Protein AF-A0A7S2VI33-F1 (afdb_monomer_lite)

pLDDT: mean 70.79, std 19.98, range [35.0, 92.5]

Radius of gyration: 19.94 Å; chains: 1; bounding box: 40×33×63 Å

Sequence (114 aa):
CIALLCLSLGSITRRQLVGYSSAAVSYLPIMENVKTKASVYIATTVDGYIADSDGSVEFLNQYQSSASEADGDMGFADFLNSIDLLIMGRKTFDQVISFGDDLWPYGDRQVWIW

Organism: NCBI:txid267567

InterPro domains:
  IPR024072 Dihydrofolate reductase-like domain superfamily [G3DSA:3.40.430.10] (36-114)
  IPR024072 Dihydrofolate reductase-like domain superfamily [SSF53597] (37-113)

Foldseek 3Di:
DDWKFFKFFPDPPPDDDDDDDDPDPDPPDDDDDRDIDTDTDADADPVRHRADPVRDDVVCVVVVVVCDPVCPPVCVVVVLVRGQEIEDEPSNVVVQCVVDPVRPPNPPHHYHYD

Secondary structure (DSSP, 8-state):
---EEEEE-------------SS------------PEEEEE----TTS-SS-TTS--GGGHHHHTTS-TTTTTTTHHHHHHT-SEEEE-HHHHHHHHHT-GGG-TTTT-EEEE-

Structure (mmCIF, N/CA/C/O backbone):
data_AF-A0A7S2VI33-F1
#
_entry.id   AF-A0A7S2VI33-F1
#
loop_
_atom_site.group_PDB
_atom_site.id
_atom_site.type_symbol
_atom_site.label_atom_id
_atom_site.label_alt_id
_atom_site.label_comp_id
_atom_site.label_asym_id
_atom_site.label_entity_id
_atom_site.label_seq_id
_atom_site.pdbx_PDB_ins_code
_atom_site.Cartn_x
_atom_site.Cartn_y
_atom_site.Cartn_z
_atom_site.occupancy
_atom_site.B_iso_or_equiv
_atom_site.auth_seq_id
_atom_site.auth_comp_id
_atom_site.auth_asym_id
_atom_site.auth_atom_id
_atom_site.pdbx_PDB_model_num
ATOM 1 N N . CYS A 1 1 ? 2.989 -4.657 -6.010 1.00 43.38 1 CYS A N 1
ATOM 2 C CA . CYS A 1 1 ? 1.591 -4.709 -6.503 1.00 43.38 1 CYS A CA 1
ATOM 3 C C . CYS A 1 1 ? 0.636 -4.097 -5.460 1.00 43.38 1 CYS A C 1
ATOM 5 O O . CYS A 1 1 ? 0.109 -4.803 -4.608 1.00 43.38 1 CYS A O 1
ATOM 7 N N . ILE A 1 2 ? 0.546 -2.766 -5.405 1.00 46.22 2 ILE A N 1
ATOM 8 C CA . ILE A 1 2 ? 0.077 -1.990 -4.238 1.00 46.22 2 ILE A CA 1
ATOM 9 C C . ILE A 1 2 ? -1.454 -1.886 -4.230 1.00 46.22 2 ILE A C 1
ATOM 11 O O . ILE A 1 2 ? -2.025 -0.866 -4.581 1.00 46.22 2 ILE A O 1
ATOM 15 N N . ALA A 1 3 ? -2.133 -2.971 -3.855 1.00 41.16 3 ALA A N 1
ATOM 16 C CA . ALA A 1 3 ? -3.520 -2.908 -3.408 1.00 41.16 3 ALA A CA 1
ATOM 17 C C . ALA A 1 3 ? -3.502 -2.724 -1.890 1.00 41.16 3 ALA A C 1
ATOM 19 O O . ALA A 1 3 ? -3.313 -3.683 -1.142 1.00 41.16 3 ALA A O 1
ATOM 20 N N . LEU A 1 4 ? -3.611 -1.472 -1.452 1.00 49.06 4 LEU A N 1
ATOM 21 C CA . LEU A 1 4 ? -3.705 -1.130 -0.039 1.00 49.06 4 LEU A CA 1
ATOM 22 C C . LEU A 1 4 ? -5.172 -1.199 0.344 1.00 49.06 4 LEU A C 1
ATOM 24 O O . LEU A 1 4 ? -5.960 -0.362 -0.088 1.00 49.06 4 LEU A O 1
ATOM 28 N N . LEU A 1 5 ? -5.549 -2.221 1.103 1.00 43.22 5 LEU A N 1
ATOM 29 C CA . LEU A 1 5 ? -6.890 -2.315 1.659 1.00 43.22 5 LEU A CA 1
ATOM 30 C C . LEU A 1 5 ? -6.824 -1.666 3.038 1.00 43.22 5 LEU A C 1
ATOM 32 O O . LEU A 1 5 ? -6.256 -2.218 3.976 1.00 43.22 5 LEU A O 1
ATOM 36 N N . CYS A 1 6 ? -7.320 -0.440 3.131 1.00 47.88 6 CYS A N 1
ATOM 37 C CA . CYS A 1 6 ? -7.157 0.381 4.320 1.00 47.88 6 CYS A CA 1
ATOM 38 C C . CYS A 1 6 ? -8.463 0.464 5.091 1.00 47.88 6 CYS A C 1
ATOM 40 O O . CYS A 1 6 ? -9.520 0.721 4.505 1.00 47.88 6 CYS A O 1
ATOM 42 N N . LEU A 1 7 ? -8.385 0.268 6.405 1.00 46.19 7 LEU A N 1
ATOM 43 C CA . LEU A 1 7 ? -9.524 0.409 7.301 1.00 46.19 7 LEU A CA 1
ATOM 44 C C . LEU A 1 7 ? -9.407 1.746 8.039 1.00 46.19 7 LEU A C 1
ATOM 46 O O . LEU A 1 7 ? -8.403 2.016 8.696 1.00 46.19 7 LEU A O 1
ATOM 50 N N . SER A 1 8 ? -10.437 2.579 7.899 1.00 41.81 8 SER A N 1
ATOM 51 C CA . SER A 1 8 ? -10.642 3.774 8.720 1.00 41.81 8 SER A CA 1
ATOM 52 C C . SER A 1 8 ? -11.689 3.440 9.780 1.00 41.81 8 SER A C 1
ATOM 54 O O . SER A 1 8 ? -12.828 3.061 9.462 1.00 41.81 8 SER A O 1
ATOM 56 N N . LEU A 1 9 ? -11.277 3.512 11.039 1.00 48.38 9 LEU A N 1
ATOM 57 C CA . LEU A 1 9 ? -12.120 3.470 12.218 1.00 48.38 9 LEU A CA 1
ATOM 58 C C . LEU A 1 9 ? -12.457 4.927 12.544 1.00 48.38 9 LEU A C 1
ATOM 60 O O . LEU A 1 9 ? -11.605 5.701 12.965 1.00 48.38 9 LEU A O 1
ATOM 64 N N . GLY A 1 10 ? -13.709 5.319 12.302 1.00 39.06 10 GLY A N 1
ATOM 65 C CA . GLY A 1 10 ? -14.180 6.677 12.571 1.00 39.06 10 GLY A CA 1
ATOM 66 C C . GLY A 1 10 ? -13.745 7.176 13.955 1.00 39.06 10 GLY A C 1
ATOM 67 O O . GLY A 1 10 ? -13.923 6.483 14.954 1.00 39.06 10 GLY A O 1
ATOM 68 N N . SER A 1 11 ? -13.148 8.372 13.966 1.00 39.34 11 SER A N 1
ATOM 69 C CA . SER A 1 11 ? -12.533 9.090 15.086 1.00 39.34 11 SER A CA 1
ATOM 70 C C . SER A 1 11 ? -12.969 8.652 16.489 1.00 39.34 11 SER A C 1
ATOM 72 O O . SER A 1 11 ? -14.010 9.067 17.000 1.00 39.34 11 SER A O 1
ATOM 74 N N . ILE A 1 12 ? -12.096 7.917 17.181 1.00 46.97 12 ILE A N 1
ATOM 75 C CA . ILE A 1 12 ? -12.190 7.738 18.632 1.00 46.97 12 ILE A CA 1
ATOM 76 C C . ILE A 1 12 ? -11.653 9.017 19.283 1.00 46.97 12 ILE A C 1
ATOM 78 O O . ILE A 1 12 ? -10.460 9.161 19.560 1.00 46.97 12 ILE A O 1
ATOM 82 N N . THR A 1 13 ? -12.534 9.992 19.509 1.00 38.69 13 THR A N 1
ATOM 83 C CA . THR A 1 13 ? -12.208 11.173 20.315 1.00 38.69 13 THR A CA 1
ATOM 84 C C . THR A 1 13 ? -11.850 10.729 21.732 1.00 38.69 13 THR A C 1
ATOM 86 O O . THR A 1 13 ? -12.695 10.319 22.523 1.00 38.69 13 THR A O 1
ATOM 89 N N . ARG A 1 14 ? -10.562 10.832 22.052 1.00 43.38 14 ARG A N 1
ATOM 90 C CA . ARG A 1 14 ? -9.963 10.602 23.368 1.00 43.38 14 ARG A CA 1
ATOM 91 C C . ARG A 1 14 ? -10.496 11.640 24.371 1.00 43.38 14 ARG A C 1
ATOM 93 O O . ARG A 1 14 ? -9.859 12.670 24.578 1.00 43.38 14 ARG A O 1
ATOM 100 N N . ARG A 1 15 ? -11.663 11.421 24.989 1.00 40.53 15 ARG A N 1
ATOM 101 C CA . ARG A 1 15 ? -12.143 12.258 26.108 1.00 40.53 15 ARG A CA 1
ATOM 102 C C . ARG A 1 15 ? -12.730 11.451 27.271 1.00 40.53 15 ARG A C 1
ATOM 104 O O . ARG A 1 15 ? -13.701 10.727 27.122 1.00 40.53 15 ARG A O 1
ATOM 111 N N . GLN A 1 16 ? -12.140 11.738 28.435 1.00 35.00 16 GLN A N 1
ATOM 112 C CA . GLN A 1 16 ? -12.611 11.555 29.811 1.00 35.00 16 GLN A CA 1
ATOM 113 C C . GLN A 1 16 ? -12.515 10.150 30.442 1.00 35.00 16 GLN A C 1
ATOM 115 O O . GLN A 1 16 ? -13.459 9.368 30.451 1.00 35.00 16 GLN A O 1
ATOM 120 N N . LEU A 1 17 ? -11.388 9.892 31.120 1.00 37.31 17 LEU A N 1
ATOM 121 C CA . LEU A 1 17 ? -11.355 8.979 32.267 1.00 37.31 17 LEU A CA 1
ATOM 122 C C . LEU A 1 17 ? -12.140 9.633 33.415 1.00 37.31 17 LEU A C 1
ATOM 124 O O . LEU A 1 17 ? -11.631 10.529 34.087 1.00 37.31 17 LEU A O 1
ATOM 128 N N . VAL A 1 18 ? -13.388 9.216 33.619 1.00 38.84 18 VAL A N 1
ATOM 129 C CA . VAL A 1 18 ? -14.143 9.517 34.843 1.00 38.84 18 VAL A CA 1
ATOM 130 C C . VAL A 1 18 ? -13.860 8.399 35.844 1.00 38.84 18 VAL A C 1
ATOM 132 O O . VAL A 1 18 ? -14.058 7.223 35.541 1.00 38.84 18 VAL A O 1
ATOM 135 N N . GLY A 1 19 ? -13.338 8.768 37.016 1.00 39.69 19 GLY A N 1
ATOM 136 C CA . GLY A 1 19 ? -13.033 7.842 38.106 1.00 39.69 19 GLY A CA 1
ATOM 137 C C . GLY A 1 19 ? -14.274 7.086 38.590 1.00 39.69 19 GLY A C 1
ATOM 138 O O . GLY A 1 19 ? -15.354 7.661 38.703 1.00 39.69 19 GLY A O 1
ATOM 139 N N . TYR A 1 20 ? -14.110 5.796 38.885 1.00 37.34 20 TYR A N 1
ATOM 140 C CA . TYR A 1 20 ? -15.188 4.911 39.329 1.00 37.34 20 TYR A CA 1
ATOM 141 C C . TYR A 1 20 ? -15.154 4.704 40.851 1.00 37.34 20 TYR A C 1
ATOM 143 O O . TYR A 1 20 ? -14.224 4.108 41.390 1.00 37.34 20 TYR A O 1
ATOM 151 N N . SER A 1 21 ? -16.206 5.184 41.523 1.00 41.28 21 SER A N 1
ATOM 152 C CA . SER A 1 21 ? -16.624 4.781 42.874 1.00 41.28 21 SER A CA 1
ATOM 153 C C . SER A 1 21 ? -17.622 3.612 42.778 1.00 41.28 21 SER A C 1
ATOM 155 O O . SER A 1 21 ? -18.393 3.512 41.823 1.00 41.28 21 SER A O 1
ATOM 157 N N . SER A 1 22 ? -17.579 2.696 43.746 1.00 46.38 22 SER A N 1
ATOM 158 C CA . SER A 1 22 ? -17.914 1.268 43.628 1.00 46.38 22 SER A CA 1
ATOM 159 C C . SER A 1 22 ? -19.404 0.866 43.696 1.00 46.38 22 SER A C 1
ATOM 161 O O . SER A 1 22 ? -19.705 -0.162 44.302 1.00 46.38 22 SER A O 1
ATOM 163 N N . ALA A 1 23 ? -20.361 1.613 43.131 1.00 42.41 23 ALA A N 1
ATOM 164 C CA . ALA A 1 23 ? -21.787 1.303 43.376 1.00 42.41 23 ALA A CA 1
ATOM 165 C C . ALA A 1 23 ? -22.784 1.451 42.207 1.00 42.41 23 ALA A C 1
ATOM 167 O O . ALA A 1 23 ? -23.984 1.542 42.448 1.00 42.41 23 ALA A O 1
ATOM 168 N N . ALA A 1 24 ? -22.348 1.398 40.946 1.00 40.06 24 ALA A N 1
ATOM 169 C CA . ALA A 1 24 ? -23.262 1.196 39.816 1.00 40.06 24 ALA A CA 1
ATOM 170 C C . ALA A 1 24 ? -22.547 0.441 38.691 1.00 40.06 24 ALA A C 1
ATOM 172 O O . ALA A 1 24 ? -21.705 0.995 37.987 1.00 40.06 24 ALA A O 1
ATOM 173 N N . VAL A 1 25 ? -22.860 -0.847 38.548 1.00 41.06 25 VAL A N 1
ATOM 174 C CA . VAL A 1 25 ? -22.363 -1.699 37.463 1.00 41.06 25 VAL A CA 1
ATOM 175 C C . VAL A 1 25 ? -23.024 -1.261 36.152 1.00 41.06 25 VAL A C 1
ATOM 177 O O . VAL A 1 25 ? -24.114 -1.686 35.783 1.00 41.06 25 VAL A O 1
ATOM 180 N N . SER A 1 26 ? -22.345 -0.313 35.518 1.00 47.25 26 SER A N 1
ATOM 181 C CA . SER A 1 26 ? -22.178 -0.063 34.088 1.00 47.25 26 SER A CA 1
ATOM 182 C C . SER A 1 26 ? -22.756 -1.118 33.126 1.00 47.25 26 SER A C 1
ATOM 184 O O . SER A 1 26 ? -22.066 -2.056 32.733 1.00 47.25 26 SER A O 1
ATOM 186 N N . TYR A 1 27 ? -23.966 -0.873 32.627 1.00 43.78 27 TYR A N 1
ATOM 187 C CA . TYR A 1 27 ? -24.293 -1.135 31.223 1.00 43.78 27 TYR A CA 1
ATOM 188 C C . TYR A 1 27 ? -24.276 0.215 30.514 1.00 43.78 27 TYR A C 1
ATOM 190 O O . TYR A 1 27 ? -25.309 0.837 30.277 1.00 43.78 27 TYR A O 1
ATOM 198 N N . LEU A 1 28 ? -23.065 0.715 30.255 1.00 49.84 28 LEU A N 1
ATOM 199 C CA . LEU A 1 28 ? -22.895 1.768 29.263 1.00 49.84 28 LEU A CA 1
ATOM 200 C C . LEU A 1 28 ? -23.407 1.210 27.926 1.00 49.84 28 LEU A C 1
ATOM 202 O O . LEU A 1 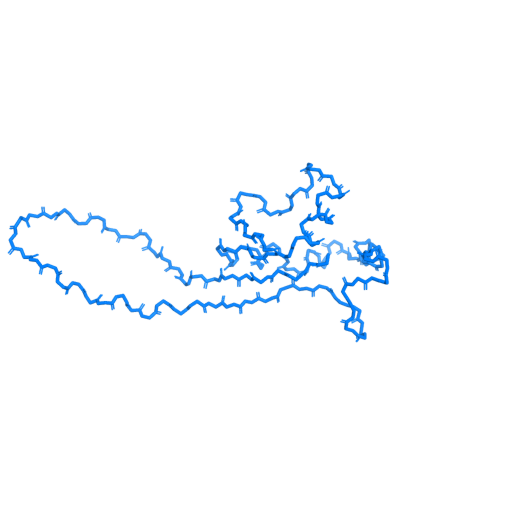28 ? -23.176 0.028 27.651 1.00 49.84 28 LEU A O 1
ATOM 206 N N . PRO A 1 29 ? -24.144 2.010 27.140 1.00 45.00 29 PRO A N 1
ATOM 207 C CA . PRO A 1 29 ? -24.751 1.564 25.895 1.00 45.00 29 PRO A CA 1
ATOM 208 C C . PRO A 1 29 ? -23.672 0.898 25.050 1.00 45.00 29 PRO A C 1
ATOM 210 O O . PRO A 1 29 ? -22.592 1.459 24.868 1.00 45.00 29 PRO A O 1
ATOM 213 N N . ILE A 1 30 ? -23.954 -0.323 24.597 1.00 52.34 30 ILE A N 1
ATOM 214 C CA . ILE A 1 30 ? -23.161 -1.005 23.580 1.00 52.34 30 ILE A CA 1
ATOM 215 C C . ILE A 1 30 ? -22.804 0.013 22.499 1.00 52.34 30 ILE A C 1
ATOM 217 O O . ILE A 1 30 ? -23.688 0.588 21.869 1.00 52.34 30 ILE A O 1
ATOM 221 N N . MET A 1 31 ? -21.501 0.280 22.419 1.00 49.66 31 MET A N 1
ATOM 222 C CA . MET A 1 31 ? -20.811 1.177 21.502 1.00 49.66 31 MET A CA 1
ATOM 223 C C . MET A 1 31 ? -21.643 1.461 20.253 1.00 49.66 31 MET A C 1
ATOM 225 O O . MET A 1 31 ? -21.905 0.568 19.445 1.00 49.66 31 MET A O 1
ATOM 229 N N . GLU A 1 32 ? -22.056 2.715 20.126 1.00 58.91 32 GLU A N 1
ATOM 230 C CA . GLU A 1 32 ? -22.640 3.273 18.920 1.00 58.91 32 GLU A CA 1
ATOM 231 C C . GLU A 1 32 ? -21.822 2.822 17.698 1.00 58.91 32 GLU A C 1
ATOM 233 O O . GLU A 1 32 ? -20.628 3.089 17.605 1.00 58.91 32 GLU A O 1
ATOM 238 N N . ASN A 1 33 ? -22.475 2.037 16.835 1.00 57.00 33 ASN A N 1
ATOM 239 C CA . ASN A 1 33 ? -22.060 1.533 15.523 1.00 57.00 33 ASN A CA 1
ATOM 240 C C . ASN A 1 33 ? -20.677 2.016 15.027 1.00 57.00 33 ASN A C 1
ATOM 242 O O . ASN A 1 33 ? -20.580 2.937 14.211 1.00 57.00 33 ASN A O 1
ATOM 246 N N . VAL A 1 34 ? -19.594 1.353 15.450 1.00 64.44 34 VAL A N 1
ATOM 247 C CA . VAL A 1 34 ? -18.274 1.549 14.830 1.00 64.44 34 VAL A CA 1
ATOM 248 C C . VAL A 1 34 ? -18.324 0.925 13.439 1.00 64.44 34 VAL A C 1
ATOM 250 O O . VAL A 1 34 ? -18.125 -0.275 13.255 1.00 64.44 34 VAL A O 1
ATOM 253 N N . LYS A 1 35 ? -18.669 1.740 12.442 1.00 78.06 35 LYS A N 1
ATOM 254 C CA . LYS A 1 35 ? -18.730 1.320 11.045 1.00 78.06 35 LYS A CA 1
ATOM 255 C C . LYS A 1 35 ? -17.337 1.426 10.436 1.00 78.06 35 LYS A C 1
ATOM 257 O O . LYS A 1 35 ? -16.908 2.510 10.051 1.00 78.06 35 LYS A O 1
ATOM 262 N N . THR A 1 36 ? -16.642 0.299 10.333 1.00 82.75 36 THR A N 1
ATOM 263 C CA . THR A 1 36 ? -15.345 0.233 9.655 1.00 82.75 36 THR A CA 1
ATOM 264 C C . THR A 1 36 ? -15.519 0.524 8.168 1.00 82.75 36 THR A C 1
ATOM 266 O O . THR A 1 36 ? -16.312 -0.132 7.486 1.00 82.75 36 THR A O 1
ATOM 269 N N . LYS A 1 37 ? -14.776 1.501 7.646 1.00 86.50 37 LYS A N 1
ATOM 270 C CA . LYS A 1 37 ? -14.748 1.796 6.210 1.00 86.50 37 LYS A CA 1
ATOM 271 C C . LYS A 1 37 ? -13.514 1.153 5.590 1.00 86.50 37 LYS A C 1
ATOM 273 O O . LYS A 1 37 ? -12.402 1.513 5.956 1.00 86.50 37 LYS A O 1
ATOM 278 N N . ALA A 1 38 ? -13.718 0.253 4.630 1.00 88.12 38 ALA A N 1
ATOM 279 C CA . ALA A 1 38 ? -12.655 -0.256 3.771 1.00 88.12 38 ALA A CA 1
ATOM 280 C C . ALA A 1 38 ? -12.524 0.631 2.528 1.00 88.12 38 ALA A C 1
ATOM 282 O O . ALA A 1 38 ? -13.523 0.912 1.863 1.00 88.12 38 ALA A O 1
ATOM 283 N N . SER A 1 39 ? -11.312 1.091 2.233 1.00 89.31 39 SER A N 1
ATOM 284 C CA . SER A 1 39 ? -10.999 1.882 1.036 1.00 89.31 39 SER A CA 1
ATOM 285 C C . SER A 1 39 ? -9.743 1.330 0.370 1.00 89.31 39 SER A C 1
ATOM 287 O O . SER A 1 39 ? -8.884 0.778 1.055 1.00 89.31 39 SER A O 1
ATOM 289 N N . VAL A 1 40 ? -9.641 1.479 -0.952 1.00 90.25 40 VAL A N 1
ATOM 290 C CA . VAL A 1 40 ? -8.463 1.072 -1.726 1.00 90.25 40 VAL A CA 1
ATOM 291 C C . VAL A 1 40 ? -7.912 2.275 -2.472 1.00 90.25 40 VAL A C 1
ATOM 293 O O . VAL A 1 40 ? -8.668 2.986 -3.130 1.00 90.25 40 VAL A O 1
ATOM 296 N N . TYR A 1 41 ? -6.601 2.477 -2.366 1.00 89.25 41 TYR A N 1
ATOM 297 C CA . TYR A 1 41 ? -5.851 3.453 -3.151 1.00 89.25 41 TYR A CA 1
ATOM 298 C C . TYR A 1 41 ? -4.815 2.692 -3.979 1.00 89.25 41 TYR A C 1
ATOM 300 O O . TYR A 1 41 ? -3.969 1.994 -3.417 1.00 89.25 41 TYR A O 1
ATOM 308 N N . ILE A 1 42 ? -4.933 2.760 -5.307 1.00 90.19 42 ILE A N 1
ATOM 309 C CA . ILE A 1 42 ? -4.123 1.969 -6.238 1.00 90.19 42 ILE A CA 1
ATOM 310 C C . ILE A 1 42 ? -3.910 2.717 -7.555 1.00 90.19 42 ILE A C 1
ATOM 312 O O . ILE A 1 42 ? -4.840 3.316 -8.092 1.00 90.19 42 ILE A O 1
ATOM 316 N N . ALA A 1 43 ? -2.690 2.640 -8.087 1.00 87.25 43 ALA A N 1
ATOM 317 C CA . ALA A 1 43 ? -2.377 3.047 -9.451 1.00 87.25 43 ALA A CA 1
ATOM 318 C C . ALA A 1 43 ? -2.535 1.848 -10.396 1.00 87.25 43 ALA A C 1
ATOM 320 O O . ALA A 1 43 ? -2.106 0.735 -10.079 1.00 87.25 43 ALA A O 1
ATOM 321 N N . THR A 1 44 ? -3.146 2.069 -11.557 1.00 89.69 44 TH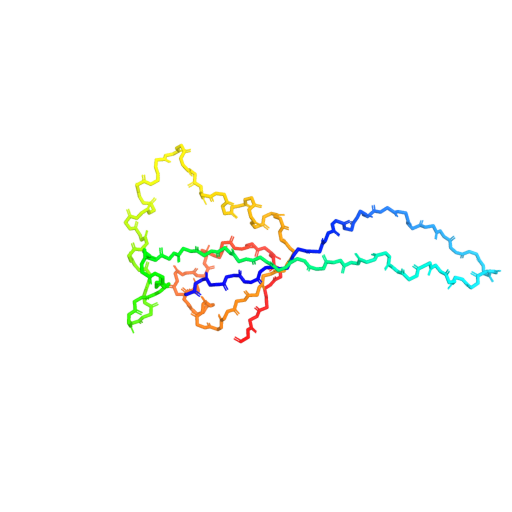R A N 1
ATOM 322 C CA . THR A 1 44 ? -3.396 1.024 -12.551 1.00 89.69 44 THR A CA 1
ATOM 323 C C . THR A 1 44 ? -3.237 1.571 -13.964 1.00 89.69 44 THR A C 1
ATOM 325 O O . THR A 1 44 ? -3.375 2.774 -14.191 1.00 89.69 44 THR A O 1
ATOM 328 N N . THR A 1 45 ? -2.927 0.695 -14.916 1.00 88.12 45 THR A N 1
ATOM 329 C CA . THR A 1 45 ? -3.015 1.019 -16.340 1.00 88.12 45 THR A CA 1
ATOM 330 C C . THR A 1 45 ? -4.471 1.262 -16.744 1.00 88.12 45 THR A C 1
ATOM 332 O O . THR A 1 45 ? -5.402 0.870 -16.042 1.00 88.12 45 THR A O 1
ATOM 335 N N . VAL A 1 46 ? -4.688 1.874 -17.910 1.00 89.31 46 VAL A N 1
ATOM 336 C CA . VAL A 1 46 ? -6.042 2.099 -18.459 1.00 89.31 46 VAL A CA 1
ATOM 337 C C . VAL A 1 46 ? -6.815 0.783 -18.626 1.00 89.31 46 VAL A C 1
ATOM 339 O O . VAL A 1 46 ? -8.027 0.749 -18.434 1.00 89.31 46 VAL A O 1
ATOM 342 N N . ASP A 1 47 ? -6.100 -0.307 -18.904 1.00 90.31 47 ASP A N 1
ATOM 343 C CA . ASP A 1 47 ? -6.665 -1.649 -19.059 1.00 90.31 47 ASP A CA 1
ATOM 344 C C . ASP A 1 47 ? -6.849 -2.399 -17.722 1.00 90.31 47 ASP A C 1
ATOM 346 O O . ASP A 1 47 ? -7.267 -3.556 -17.717 1.00 90.31 47 ASP A O 1
ATOM 350 N N . GLY A 1 48 ? -6.548 -1.766 -16.581 1.00 87.38 48 GLY A N 1
ATOM 351 C CA . GLY A 1 48 ? -6.795 -2.323 -15.246 1.00 87.38 48 GLY A CA 1
ATOM 352 C C . GLY A 1 48 ? -5.679 -3.211 -14.682 1.00 87.38 48 GLY A C 1
ATOM 353 O O . GLY A 1 48 ? -5.901 -3.932 -13.707 1.00 87.38 48 GLY A O 1
ATOM 354 N N . TYR A 1 49 ? -4.473 -3.174 -15.256 1.00 89.88 49 TYR A N 1
ATOM 355 C CA . TYR A 1 49 ? -3.319 -3.911 -14.732 1.00 89.88 49 TYR A CA 1
ATOM 356 C C . TYR A 1 49 ? -2.566 -3.094 -13.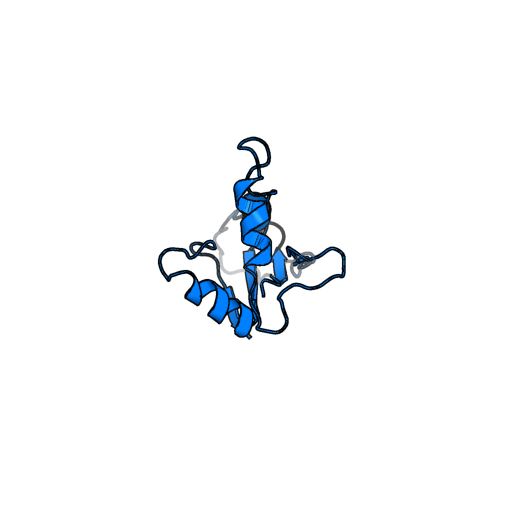681 1.00 89.88 49 TYR A C 1
ATOM 358 O O . TYR A 1 49 ? -2.471 -1.870 -13.757 1.00 89.88 49 TYR A O 1
ATOM 366 N N . ILE A 1 50 ? -2.036 -3.783 -12.675 1.00 88.94 50 ILE A N 1
ATOM 367 C CA . ILE A 1 50 ? -1.387 -3.182 -11.492 1.00 88.94 50 ILE A CA 1
ATOM 368 C C . ILE A 1 50 ? 0.087 -3.599 -11.348 1.00 88.94 50 ILE A C 1
ATOM 370 O O . ILE A 1 50 ? 0.791 -3.140 -10.449 1.00 88.94 50 ILE A O 1
ATOM 374 N N . ALA A 1 51 ? 0.533 -4.500 -12.218 1.00 89.12 51 ALA A N 1
ATOM 375 C CA . ALA A 1 51 ? 1.904 -4.927 -12.453 1.00 89.12 51 ALA A CA 1
ATOM 376 C C . ALA A 1 51 ? 1.964 -5.554 -13.854 1.00 89.12 51 ALA A C 1
ATOM 378 O O . ALA A 1 51 ? 0.925 -5.968 -14.383 1.00 89.12 51 ALA A O 1
ATOM 379 N N . ASP A 1 52 ? 3.152 -5.620 -14.444 1.00 87.81 52 ASP A N 1
ATOM 380 C CA . ASP A 1 52 ? 3.365 -6.372 -15.681 1.00 87.81 52 ASP A CA 1
ATOM 381 C C . ASP A 1 52 ? 3.407 -7.896 -15.439 1.00 87.81 52 ASP A C 1
ATOM 383 O O . ASP A 1 52 ? 3.195 -8.384 -14.323 1.00 87.81 52 ASP A O 1
ATOM 387 N N . SER A 1 53 ? 3.655 -8.669 -16.501 1.00 88.31 53 SER A N 1
ATOM 388 C CA . SER A 1 53 ? 3.740 -10.134 -16.437 1.00 88.31 53 SER A CA 1
ATOM 389 C C . SER A 1 53 ? 4.860 -10.649 -15.534 1.00 88.31 53 SER A C 1
ATOM 391 O O . SER A 1 53 ? 4.741 -11.753 -15.001 1.00 88.31 53 SER A O 1
ATOM 393 N N . ASP A 1 54 ? 5.909 -9.850 -15.345 1.00 86.50 54 ASP A N 1
ATOM 394 C CA . ASP A 1 54 ? 7.064 -10.177 -14.511 1.00 86.50 54 ASP A CA 1
ATOM 395 C C . ASP A 1 54 ? 6.888 -9.659 -13.068 1.00 86.50 54 ASP A C 1
ATOM 397 O O . ASP A 1 54 ? 7.709 -9.937 -12.192 1.00 86.50 54 ASP A O 1
ATOM 401 N N . GLY A 1 55 ? 5.781 -8.962 -12.782 1.00 83.56 55 GLY A N 1
ATOM 402 C CA . GLY A 1 55 ? 5.443 -8.408 -11.471 1.00 83.56 55 GLY A CA 1
ATOM 403 C C . GLY A 1 55 ? 5.997 -7.003 -11.214 1.00 83.56 55 GLY A C 1
ATOM 404 O O . GLY A 1 55 ? 5.804 -6.473 -10.1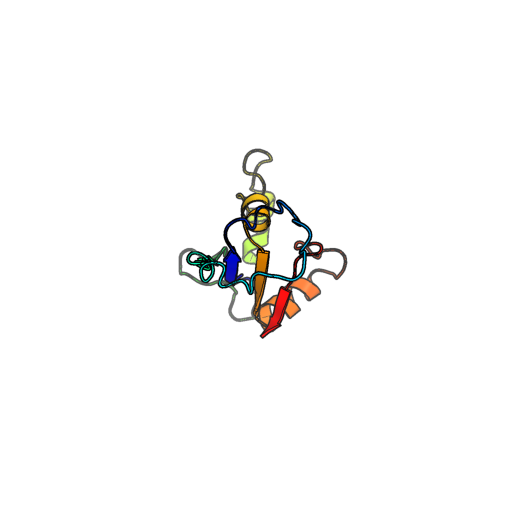14 1.00 83.56 55 GLY A O 1
ATOM 405 N N . SER A 1 56 ? 6.642 -6.393 -12.207 1.00 85.94 56 SER A N 1
ATOM 406 C CA . SER A 1 56 ? 7.242 -5.066 -12.123 1.00 85.94 56 SER A CA 1
ATOM 407 C C . SER A 1 56 ? 6.202 -3.948 -12.229 1.00 85.94 56 SER A C 1
ATOM 409 O O . SER A 1 56 ? 5.098 -4.103 -12.763 1.00 85.94 56 SER A O 1
ATOM 411 N N . VAL A 1 57 ? 6.569 -2.795 -11.671 1.00 86.38 57 VAL A N 1
ATOM 412 C CA . VAL A 1 57 ? 5.787 -1.552 -11.670 1.00 86.38 57 VAL A CA 1
ATOM 413 C C . VAL A 1 57 ? 6.553 -0.385 -12.301 1.00 86.38 57 VAL A C 1
ATOM 415 O O . VAL A 1 57 ? 6.140 0.761 -12.167 1.00 86.38 57 VAL A O 1
ATOM 418 N N . GLU A 1 58 ? 7.644 -0.665 -13.021 1.00 85.44 58 GLU A N 1
ATOM 419 C CA . GLU A 1 58 ? 8.516 0.344 -13.651 1.00 85.44 58 GLU A CA 1
ATOM 420 C C . GLU A 1 58 ? 7.766 1.295 -14.596 1.00 85.44 58 GLU A C 1
ATOM 422 O O . GLU A 1 58 ? 8.131 2.460 -14.733 1.00 85.44 58 GLU A O 1
ATOM 427 N N . PHE A 1 59 ? 6.663 0.839 -15.199 1.00 83.00 59 PHE A N 1
ATOM 428 C CA . PHE A 1 59 ? 5.795 1.686 -16.022 1.00 83.00 59 PHE A CA 1
ATOM 429 C C . PHE A 1 59 ? 5.211 2.888 -15.258 1.00 83.00 59 PHE A C 1
ATOM 431 O O . PHE A 1 59 ? 4.729 3.822 -15.893 1.00 83.00 59 PHE A O 1
ATOM 438 N N . LEU A 1 60 ? 5.226 2.883 -13.918 1.00 82.44 60 LEU A N 1
ATOM 439 C CA . LEU A 1 60 ? 4.812 4.017 -13.089 1.00 82.44 60 LEU A CA 1
ATOM 440 C C . LEU A 1 60 ? 5.898 5.096 -12.972 1.00 82.44 60 LEU A C 1
ATOM 442 O O . LEU A 1 60 ? 5.557 6.270 -12.824 1.00 82.44 60 LEU A O 1
ATOM 446 N N . ASN A 1 61 ? 7.181 4.741 -13.098 1.00 81.25 61 ASN A N 1
ATOM 447 C CA . ASN A 1 61 ? 8.301 5.670 -12.897 1.00 81.25 61 ASN A CA 1
ATOM 448 C C . ASN A 1 61 ? 8.249 6.848 -13.881 1.00 81.25 61 ASN A C 1
ATOM 450 O O . ASN A 1 61 ? 8.540 7.985 -13.513 1.00 81.25 61 ASN A O 1
ATOM 454 N N . GLN A 1 62 ? 7.781 6.605 -15.111 1.00 75.38 62 GLN A N 1
ATOM 455 C CA . GLN A 1 62 ? 7.614 7.649 -16.130 1.00 75.38 62 GLN A CA 1
ATOM 456 C C . GLN A 1 62 ? 6.591 8.728 -15.734 1.00 75.38 62 GLN A C 1
ATOM 458 O O . GLN A 1 62 ? 6.691 9.860 -16.200 1.00 75.38 62 GLN A O 1
ATOM 463 N N . TYR A 1 63 ? 5.628 8.393 -14.869 1.00 72.06 63 TYR A N 1
ATOM 464 C CA . TYR A 1 63 ? 4.599 9.323 -14.399 1.00 72.06 63 TYR A CA 1
ATOM 465 C C . TYR A 1 63 ? 5.018 10.070 -13.131 1.00 72.06 63 TYR A C 1
ATOM 467 O O . TYR A 1 63 ? 4.521 11.163 -12.864 1.00 72.06 63 TYR A O 1
ATOM 475 N N . GLN A 1 64 ? 5.973 9.516 -12.382 1.00 64.19 64 GLN A N 1
ATOM 476 C CA . GLN A 1 64 ? 6.508 10.121 -11.166 1.00 64.19 64 GLN A CA 1
ATOM 477 C C . GLN A 1 64 ? 7.338 11.378 -11.472 1.00 64.19 64 GLN A C 1
ATOM 479 O O . GLN A 1 64 ? 7.331 12.324 -10.695 1.00 64.19 64 GLN A O 1
ATOM 484 N N . SER A 1 65 ? 8.012 11.421 -12.630 1.00 52.97 65 SER A N 1
ATOM 485 C CA . SER A 1 65 ? 8.818 12.573 -13.073 1.00 52.97 65 SER A CA 1
ATOM 486 C C . SER A 1 65 ? 8.013 13.668 -13.785 1.00 52.97 65 SER A C 1
ATOM 488 O O . SER A 1 65 ? 8.501 14.784 -13.942 1.00 52.97 65 SER A O 1
ATOM 490 N N . SER A 1 66 ? 6.805 13.347 -14.263 1.00 50.00 66 SER A N 1
ATOM 491 C CA . SER A 1 66 ? 5.925 14.278 -14.985 1.00 50.00 66 SER A CA 1
ATOM 492 C C . SER A 1 66 ? 4.888 14.959 -14.095 1.00 50.00 66 SER A C 1
ATOM 494 O O . SER A 1 66 ? 4.239 15.902 -14.548 1.00 50.00 66 SER A O 1
ATOM 496 N N . ALA A 1 67 ? 4.722 14.496 -12.853 1.00 52.28 67 ALA A N 1
ATOM 497 C CA . ALA A 1 67 ? 3.984 15.228 -11.837 1.00 52.28 67 ALA A CA 1
ATOM 498 C C . ALA A 1 67 ? 4.759 16.520 -11.557 1.00 52.28 67 ALA A C 1
ATOM 500 O O . ALA A 1 67 ? 5.755 16.534 -10.839 1.00 52.28 67 ALA A O 1
ATOM 501 N N . SER A 1 68 ? 4.358 17.605 -12.220 1.00 43.59 68 SER A N 1
ATOM 502 C CA . SER A 1 68 ? 4.849 18.940 -11.892 1.00 43.59 68 SER A CA 1
ATOM 503 C C . SER A 1 68 ? 4.709 19.174 -10.384 1.00 43.59 68 SER A C 1
ATOM 505 O O . SER A 1 68 ? 3.775 18.658 -9.778 1.00 43.59 68 SER A O 1
ATOM 507 N N . GLU A 1 69 ? 5.578 19.985 -9.780 1.00 48.91 69 GLU A N 1
ATOM 508 C CA . GLU A 1 69 ? 5.530 20.381 -8.355 1.00 48.91 69 GLU A CA 1
ATOM 509 C C . GLU A 1 69 ? 4.135 20.877 -7.881 1.00 48.91 69 GLU A C 1
ATOM 511 O O . GLU A 1 69 ? 3.896 21.022 -6.686 1.00 48.91 69 GLU A O 1
ATOM 516 N N . ALA A 1 70 ? 3.210 21.151 -8.812 1.00 46.12 70 ALA A N 1
ATOM 517 C CA . ALA A 1 70 ? 1.816 21.514 -8.574 1.00 46.12 70 ALA A CA 1
ATOM 518 C C . ALA A 1 70 ? 0.841 20.322 -8.406 1.00 46.12 70 ALA A C 1
ATOM 520 O O . ALA A 1 70 ? -0.201 20.509 -7.785 1.00 46.12 70 ALA A O 1
ATOM 521 N N . ASP A 1 71 ? 1.154 19.131 -8.933 1.00 51.88 71 ASP A N 1
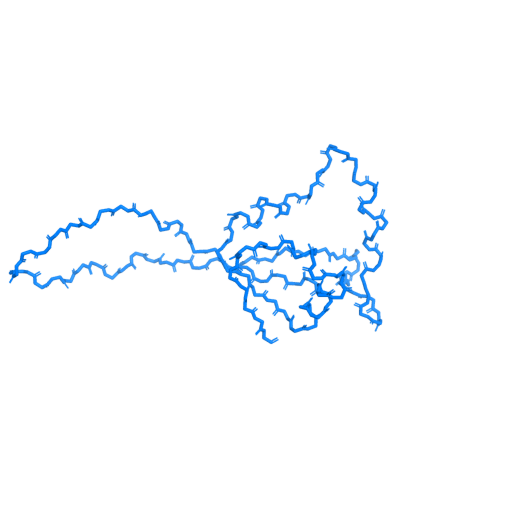ATOM 522 C CA . ASP A 1 71 ? 0.301 17.923 -8.877 1.00 51.88 71 ASP A CA 1
ATOM 523 C C . ASP A 1 71 ? 0.582 17.030 -7.650 1.00 51.88 71 ASP A C 1
ATOM 525 O O . ASP A 1 71 ? -0.198 16.130 -7.335 1.00 51.88 71 ASP A O 1
ATOM 529 N N . GLY A 1 72 ? 1.658 17.317 -6.909 1.00 61.38 72 GLY A N 1
ATOM 530 C CA . GLY A 1 72 ? 1.943 16.707 -5.609 1.00 61.38 72 GLY A CA 1
ATOM 531 C C . GLY A 1 72 ? 1.976 15.172 -5.616 1.00 61.38 72 GLY A C 1
ATOM 532 O O . GLY A 1 72 ? 2.210 14.521 -6.629 1.00 61.38 72 GLY A O 1
ATOM 533 N N . ASP A 1 73 ? 1.737 14.572 -4.453 1.00 69.50 73 ASP A N 1
ATOM 534 C CA . ASP A 1 73 ? 1.700 13.120 -4.241 1.00 69.50 73 ASP A CA 1
ATOM 535 C C . ASP A 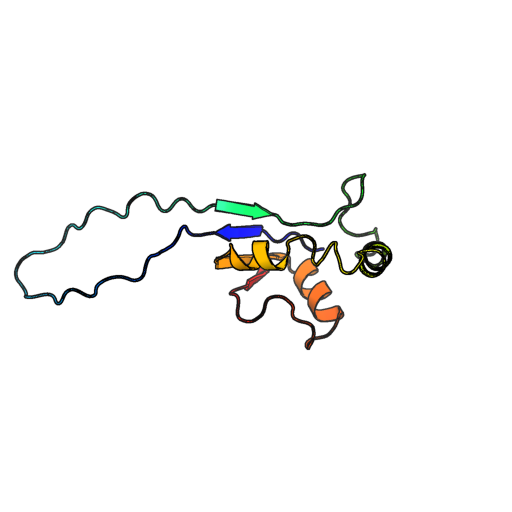1 73 ? 0.365 12.466 -4.660 1.00 69.50 73 ASP A C 1
ATOM 537 O O . ASP A 1 73 ? 0.026 11.380 -4.182 1.00 69.50 73 ASP A O 1
ATOM 541 N N . MET A 1 74 ? -0.429 13.142 -5.500 1.00 77.06 74 MET A N 1
ATOM 542 C CA . MET A 1 74 ? -1.771 12.710 -5.914 1.00 77.06 74 MET A CA 1
ATOM 543 C C . MET A 1 74 ? -2.722 12.426 -4.728 1.00 77.06 74 MET A C 1
ATOM 545 O O . MET A 1 74 ? -3.615 11.573 -4.814 1.00 77.06 74 MET A O 1
ATOM 549 N N . GLY A 1 75 ? -2.534 13.116 -3.597 1.00 80.94 75 GLY A N 1
ATOM 550 C CA . GLY A 1 75 ? -3.338 12.958 -2.382 1.00 80.94 75 GLY A CA 1
ATOM 551 C C . GLY A 1 75 ? -3.011 11.694 -1.583 1.00 80.94 75 GLY A C 1
ATOM 552 O O . GLY A 1 75 ? -3.809 11.280 -0.736 1.00 80.94 75 GLY A O 1
ATOM 553 N N . PHE A 1 76 ? -1.873 11.048 -1.848 1.00 83.44 76 PHE A N 1
ATOM 554 C CA . PHE A 1 76 ? -1.475 9.822 -1.161 1.00 83.44 76 PHE A CA 1
ATOM 555 C C . PHE A 1 76 ? -1.218 10.047 0.335 1.00 83.44 76 PHE A C 1
ATOM 557 O O . PHE A 1 76 ? -1.688 9.250 1.150 1.00 83.44 76 PHE A O 1
ATOM 564 N N . ALA A 1 77 ? -0.549 11.134 0.730 1.00 83.88 77 ALA A N 1
ATOM 565 C CA . ALA A 1 77 ? -0.320 11.459 2.136 1.00 83.88 77 ALA A CA 1
ATOM 566 C C . ALA A 1 77 ? -1.630 11.752 2.869 1.00 83.88 77 ALA A C 1
ATOM 568 O O . ALA A 1 77 ? -1.822 11.267 3.983 1.00 83.88 77 ALA A O 1
ATOM 569 N N . ASP A 1 78 ? -2.559 12.479 2.246 1.00 86.81 78 ASP A N 1
ATOM 570 C CA . ASP A 1 78 ? -3.884 12.737 2.819 1.00 86.81 78 ASP A CA 1
ATOM 571 C C . ASP A 1 78 ? -4.685 11.441 2.983 1.00 86.81 78 ASP A C 1
ATOM 573 O O . ASP A 1 78 ? -5.298 11.204 4.030 1.00 86.81 78 ASP A O 1
ATOM 577 N N . PHE A 1 79 ? -4.630 10.555 1.984 1.00 86.88 79 PHE A N 1
ATOM 578 C CA . PHE A 1 79 ? -5.239 9.232 2.072 1.00 86.88 79 PHE A CA 1
ATOM 579 C C . PHE A 1 79 ? -4.630 8.413 3.211 1.00 86.88 79 PHE A C 1
ATOM 581 O O . PHE A 1 79 ? -5.375 7.885 4.040 1.00 86.88 79 PHE A O 1
ATOM 588 N N . LEU A 1 80 ? -3.298 8.352 3.304 1.00 86.88 80 LEU A N 1
ATOM 589 C CA . LEU A 1 80 ? -2.618 7.698 4.416 1.00 86.88 80 LEU A CA 1
ATOM 590 C C . LEU A 1 80 ? -3.067 8.319 5.746 1.00 86.88 80 LEU A C 1
ATOM 592 O O . LEU A 1 80 ? -3.472 7.600 6.651 1.00 86.88 80 LEU A O 1
ATOM 596 N N . ASN A 1 81 ? -3.107 9.641 5.877 1.00 87.69 81 ASN A N 1
ATOM 597 C CA . ASN A 1 81 ? -3.550 10.319 7.101 1.00 87.69 81 ASN A CA 1
ATOM 598 C C . ASN A 1 81 ? -4.994 10.001 7.511 1.00 87.69 81 ASN A C 1
ATOM 600 O O . ASN A 1 81 ? -5.311 10.092 8.695 1.00 87.69 81 ASN A O 1
ATOM 604 N N . SER A 1 82 ? -5.841 9.566 6.578 1.00 87.50 82 SER A N 1
ATOM 605 C CA . SER A 1 82 ? -7.231 9.187 6.856 1.00 87.50 82 SER A CA 1
ATOM 606 C C . SER A 1 82 ? -7.435 7.757 7.388 1.00 87.50 82 SER A C 1
ATOM 608 O O . SER A 1 82 ? -8.545 7.422 7.816 1.00 87.50 82 SER A O 1
ATOM 610 N N . ILE A 1 83 ? -6.406 6.904 7.339 1.00 87.94 83 ILE A N 1
ATOM 611 C CA . ILE A 1 83 ? -6.512 5.470 7.654 1.00 87.94 83 ILE A CA 1
ATOM 612 C C . ILE A 1 83 ? -5.797 5.119 8.962 1.00 87.94 83 ILE A C 1
ATOM 614 O O . ILE A 1 83 ? -4.767 5.707 9.294 1.00 87.94 83 ILE A O 1
ATOM 618 N N . ASP A 1 84 ? -6.307 4.106 9.662 1.00 86.94 84 ASP A N 1
ATOM 619 C CA . ASP A 1 84 ? -5.721 3.611 10.915 1.00 86.94 84 ASP A CA 1
ATOM 620 C C . ASP A 1 84 ? -4.893 2.338 10.699 1.00 86.94 84 ASP A C 1
ATOM 622 O O . ASP A 1 84 ? -3.861 2.149 11.340 1.00 86.94 84 ASP A O 1
ATOM 626 N N . LEU A 1 85 ? -5.333 1.469 9.777 1.00 88.38 85 LEU A N 1
ATOM 627 C CA . LEU A 1 85 ? -4.700 0.182 9.481 1.00 88.38 85 LEU A CA 1
ATOM 628 C C . LEU A 1 85 ? -4.485 0.002 7.978 1.00 88.38 85 LEU A C 1
ATOM 630 O O . LEU A 1 85 ? -5.410 0.192 7.181 1.00 88.38 85 LEU A O 1
ATOM 634 N N . LEU A 1 86 ? -3.282 -0.446 7.619 1.00 90.69 86 LEU A N 1
ATOM 635 C CA . LEU A 1 86 ? -2.913 -0.847 6.269 1.00 90.69 86 LEU A CA 1
ATOM 636 C C . LEU A 1 86 ? -2.932 -2.371 6.146 1.00 90.69 86 LEU A C 1
ATOM 638 O O . LEU A 1 86 ? -2.270 -3.055 6.922 1.00 90.69 86 LEU A O 1
ATOM 642 N N . ILE A 1 87 ? -3.634 -2.910 5.154 1.00 90.94 87 ILE A N 1
ATOM 643 C CA . ILE A 1 87 ? -3.556 -4.332 4.803 1.00 90.94 87 ILE A CA 1
ATOM 644 C C . ILE A 1 87 ? -2.928 -4.443 3.417 1.00 90.94 87 ILE A C 1
ATOM 646 O O . ILE A 1 87 ? -3.373 -3.778 2.478 1.00 90.94 87 ILE A O 1
ATOM 650 N N . MET A 1 88 ? -1.899 -5.280 3.282 1.00 91.50 88 MET A N 1
ATOM 651 C CA . MET A 1 88 ? -1.240 -5.531 2.000 1.00 91.50 88 MET A CA 1
ATOM 652 C C . MET A 1 88 ? -0.907 -7.008 1.776 1.00 91.50 88 MET A C 1
ATOM 654 O O . MET A 1 88 ? -0.727 -7.786 2.709 1.00 91.50 88 MET A O 1
ATOM 658 N N . GLY A 1 89 ? -0.804 -7.388 0.502 1.00 91.00 89 GLY A N 1
ATOM 659 C CA . GLY A 1 89 ? -0.376 -8.723 0.088 1.00 91.00 89 GLY A CA 1
ATOM 660 C C . GLY A 1 89 ? 1.105 -8.989 0.338 1.00 91.00 89 GLY A C 1
ATOM 661 O O . GLY A 1 89 ? 1.916 -8.074 0.197 1.00 91.00 89 GLY A O 1
ATOM 662 N N . ARG A 1 90 ? 1.494 -10.250 0.575 1.00 91.38 90 ARG A N 1
ATOM 663 C CA . ARG A 1 90 ? 2.919 -10.617 0.656 1.00 91.38 90 ARG A CA 1
ATOM 664 C C . ARG A 1 90 ? 3.749 -10.168 -0.555 1.00 91.38 90 ARG A C 1
ATOM 666 O O . ARG A 1 90 ? 4.780 -9.535 -0.381 1.00 91.38 90 ARG A O 1
ATOM 673 N N . LYS A 1 91 ? 3.257 -10.390 -1.780 1.00 90.06 91 LYS A N 1
ATOM 674 C CA . LYS A 1 91 ? 3.928 -9.917 -3.012 1.00 90.06 91 LYS A CA 1
ATOM 675 C C . LYS A 1 91 ? 4.077 -8.393 -3.059 1.00 90.06 91 LYS A C 1
ATOM 677 O O . LYS A 1 91 ? 5.008 -7.867 -3.654 1.00 90.06 91 LYS A O 1
ATOM 682 N N . THR A 1 92 ? 3.122 -7.670 -2.481 1.00 88.62 92 THR A N 1
ATOM 683 C CA . THR A 1 92 ? 3.168 -6.210 -2.379 1.00 88.62 92 THR A CA 1
ATOM 684 C C . THR A 1 92 ? 4.250 -5.770 -1.415 1.00 88.62 92 THR A C 1
ATOM 686 O O . THR A 1 92 ? 5.011 -4.870 -1.748 1.00 88.62 92 THR A O 1
ATOM 689 N N . PHE A 1 93 ? 4.310 -6.421 -0.256 1.00 90.12 93 PHE A N 1
ATOM 690 C CA . PHE A 1 93 ? 5.318 -6.174 0.760 1.00 90.12 93 PHE A CA 1
ATOM 691 C C . PHE A 1 93 ? 6.726 -6.422 0.216 1.00 90.12 93 PHE A C 1
ATOM 693 O O . PHE A 1 93 ? 7.552 -5.517 0.259 1.00 90.12 93 PHE A O 1
ATOM 700 N N . ASP A 1 94 ? 6.961 -7.594 -0.381 1.00 90.19 94 ASP A N 1
ATOM 701 C CA . ASP A 1 94 ? 8.268 -7.955 -0.941 1.00 90.19 94 ASP A CA 1
ATOM 702 C C . ASP A 1 94 ? 8.720 -6.932 -2.006 1.00 90.19 94 ASP A C 1
ATOM 704 O O . ASP A 1 94 ? 9.886 -6.545 -2.044 1.00 90.19 94 ASP A O 1
ATOM 708 N N . GLN A 1 95 ? 7.785 -6.416 -2.817 1.00 87.06 95 GLN A N 1
ATOM 709 C CA . GLN A 1 95 ? 8.076 -5.361 -3.790 1.00 87.06 95 GLN A CA 1
ATOM 710 C C . GLN A 1 95 ? 8.475 -4.035 -3.124 1.00 87.06 95 GLN A C 1
ATOM 712 O O . GLN A 1 95 ? 9.428 -3.404 -3.568 1.00 87.06 95 GLN A O 1
ATOM 717 N N . VAL A 1 96 ? 7.767 -3.598 -2.078 1.00 87.25 96 VAL A N 1
ATOM 718 C CA . VAL A 1 96 ? 8.090 -2.342 -1.372 1.00 87.25 96 VAL A CA 1
ATOM 719 C C . VAL A 1 96 ? 9.474 -2.426 -0.734 1.00 87.25 96 VAL A C 1
ATOM 721 O O . VAL A 1 96 ? 10.262 -1.497 -0.870 1.00 87.25 96 VAL A O 1
ATOM 724 N N . ILE A 1 97 ? 9.788 -3.560 -0.108 1.00 88.25 97 ILE A N 1
ATOM 725 C CA . ILE A 1 97 ? 11.105 -3.818 0.482 1.00 88.25 97 ILE A CA 1
ATOM 726 C C . ILE A 1 97 ? 12.204 -3.841 -0.590 1.00 88.25 97 ILE A C 1
ATOM 728 O O . ILE A 1 97 ? 13.296 -3.328 -0.361 1.00 88.25 97 ILE A O 1
ATOM 732 N N . SER A 1 98 ? 11.918 -4.353 -1.795 1.00 86.44 98 SER A N 1
ATOM 733 C CA . SER A 1 98 ? 12.897 -4.379 -2.894 1.00 86.44 98 SER A CA 1
ATOM 734 C C . SER A 1 98 ? 13.360 -2.993 -3.359 1.00 86.44 98 SER A C 1
ATOM 736 O O . SER A 1 98 ? 14.439 -2.884 -3.938 1.00 86.44 98 SER A O 1
ATOM 738 N N . PHE A 1 99 ? 12.584 -1.937 -3.086 1.00 81.94 99 PHE A N 1
ATOM 739 C CA . PHE A 1 99 ? 12.982 -0.564 -3.398 1.00 81.94 99 PHE A CA 1
ATOM 740 C C . PHE A 1 99 ? 14.044 -0.019 -2.434 1.00 81.94 99 PHE A C 1
ATOM 742 O O . PHE A 1 99 ? 14.743 0.925 -2.790 1.00 81.94 99 PHE A O 1
ATOM 749 N N . GLY A 1 100 ? 14.214 -0.637 -1.263 1.00 78.81 100 GLY A N 1
ATOM 750 C CA . GLY A 1 100 ? 15.178 -0.256 -0.234 1.00 78.81 100 GLY A CA 1
ATOM 751 C C . GLY A 1 100 ? 14.501 -0.062 1.122 1.00 78.81 100 GLY A C 1
ATOM 752 O O . GLY A 1 100 ? 13.478 0.614 1.219 1.00 78.81 100 GLY A O 1
ATOM 753 N N . ASP A 1 101 ? 15.091 -0.624 2.178 1.00 65.69 101 ASP A N 1
ATOM 754 C CA . ASP A 1 101 ? 14.527 -0.590 3.538 1.00 65.69 101 ASP A CA 1
ATOM 755 C C . ASP A 1 101 ? 14.372 0.841 4.089 1.00 65.69 101 ASP A C 1
ATOM 757 O O . ASP A 1 101 ? 13.430 1.130 4.827 1.00 65.69 101 ASP A O 1
ATOM 761 N N . ASP A 1 102 ? 15.246 1.762 3.670 1.00 70.12 102 ASP A N 1
ATOM 762 C CA . ASP A 1 102 ? 15.206 3.178 4.061 1.00 70.12 102 ASP A CA 1
ATOM 763 C C . ASP A 1 102 ? 14.053 3.960 3.399 1.00 70.12 102 ASP A C 1
ATOM 765 O O . ASP A 1 102 ? 13.771 5.097 3.778 1.00 70.12 102 ASP A O 1
ATOM 769 N N . LEU A 1 103 ? 13.376 3.367 2.407 1.00 71.56 103 LEU A N 1
ATOM 770 C CA . LEU A 1 103 ? 12.319 4.004 1.616 1.00 71.56 103 LEU A CA 1
ATOM 771 C C . LEU A 1 103 ? 10.909 3.594 2.050 1.00 71.56 103 LEU A C 1
ATOM 773 O O . LEU A 1 103 ? 9.963 3.752 1.280 1.00 71.56 103 LEU A O 1
ATOM 777 N N . TRP A 1 104 ? 10.738 3.095 3.277 1.00 84.25 104 TRP A N 1
ATOM 778 C CA . TRP A 1 104 ? 9.430 2.711 3.806 1.00 84.25 104 TRP A CA 1
ATOM 779 C C . TRP A 1 104 ? 8.465 3.914 3.897 1.00 84.25 104 TRP A C 1
ATOM 781 O O . TRP A 1 104 ? 8.589 4.743 4.805 1.00 84.25 104 TRP A O 1
ATOM 791 N N . PRO A 1 105 ? 7.448 4.021 3.016 1.00 81.12 105 PRO A N 1
ATOM 792 C CA . PRO A 1 105 ? 6.663 5.249 2.883 1.00 81.12 105 PRO A CA 1
ATOM 793 C C . PRO A 1 105 ? 5.518 5.346 3.903 1.00 81.12 105 PRO A C 1
ATOM 795 O O . PRO A 1 105 ? 4.823 6.357 3.969 1.00 81.12 105 PRO A O 1
ATOM 798 N N . TYR A 1 106 ? 5.284 4.291 4.689 1.00 85.62 106 TYR A N 1
ATOM 799 C CA . TYR A 1 106 ? 4.120 4.182 5.573 1.00 85.62 106 TYR A CA 1
ATOM 800 C C . TYR A 1 106 ? 4.402 4.611 7.023 1.00 85.62 106 TYR A C 1
ATOM 802 O O . TYR A 1 106 ? 3.478 4.611 7.838 1.00 85.62 106 TYR A O 1
ATOM 810 N N . GLY A 1 107 ? 5.642 4.990 7.354 1.00 85.88 107 GLY A N 1
ATOM 811 C CA . GLY A 1 107 ? 6.038 5.400 8.707 1.00 85.88 107 GLY A CA 1
ATOM 812 C C . GLY A 1 107 ? 5.707 4.346 9.772 1.00 85.88 107 GLY A C 1
ATOM 813 O O . GLY A 1 107 ? 5.812 3.146 9.518 1.00 85.88 107 GLY A O 1
ATOM 814 N N . ASP A 1 108 ? 5.243 4.800 10.940 1.00 86.31 108 ASP A N 1
ATOM 815 C CA . ASP A 1 108 ? 4.918 3.955 12.106 1.00 86.31 108 ASP A CA 1
ATOM 816 C C . ASP A 1 108 ? 3.527 3.291 12.041 1.00 86.31 108 ASP A C 1
ATOM 818 O O . ASP A 1 108 ? 3.012 2.786 13.044 1.00 86.31 108 ASP A O 1
ATOM 822 N N . ARG A 1 109 ? 2.859 3.323 10.882 1.00 85.50 109 ARG A N 1
ATOM 823 C CA . ARG A 1 109 ? 1.504 2.775 10.734 1.00 85.50 109 ARG A CA 1
ATOM 824 C C . ARG A 1 109 ? 1.497 1.270 10.940 1.00 85.50 109 ARG A C 1
ATOM 826 O O . ARG A 1 109 ? 2.383 0.553 10.480 1.00 85.50 109 ARG A O 1
ATOM 833 N N . GLN A 1 110 ? 0.432 0.774 11.562 1.00 89.88 110 GLN A N 1
ATOM 834 C CA . GLN A 1 110 ? 0.240 -0.660 11.687 1.00 89.88 110 GLN A CA 1
ATOM 835 C C . GLN A 1 110 ? -0.071 -1.258 10.309 1.00 89.88 110 GLN A C 1
ATOM 837 O O . GLN A 1 110 ? -1.045 -0.879 9.653 1.00 89.88 110 GLN A O 1
ATOM 842 N N . VAL A 1 111 ? 0.767 -2.206 9.887 1.00 90.62 111 VAL A N 1
ATOM 843 C CA . VAL A 1 111 ? 0.619 -2.924 8.620 1.00 90.62 111 VAL A CA 1
ATOM 844 C C . VAL A 1 111 ? 0.367 -4.397 8.897 1.00 90.62 111 VAL A C 1
ATOM 846 O O . VAL A 1 111 ? 1.130 -5.047 9.611 1.00 90.62 111 VAL A O 1
ATOM 849 N N . TRP A 1 112 ? -0.709 -4.930 8.325 1.00 92.50 112 TRP A N 1
ATOM 850 C CA . TRP A 1 112 ? -1.007 -6.353 8.339 1.00 92.50 112 TRP A CA 1
ATOM 851 C C . TRP A 1 112 ? -0.714 -6.960 6.967 1.00 92.50 112 TRP A C 1
ATOM 853 O O . TRP A 1 112 ? -1.185 -6.471 5.939 1.00 92.50 112 TRP A O 1
ATOM 863 N N . ILE A 1 113 ? 0.092 -8.020 6.966 1.00 90.62 113 ILE A N 1
ATOM 864 C CA . ILE A 1 113 ? 0.514 -8.738 5.764 1.00 90.62 113 ILE A CA 1
ATOM 865 C C . ILE A 1 113 ? -0.156 -10.109 5.791 1.00 90.62 113 ILE A C 1
ATOM 867 O O . ILE A 1 113 ? -0.037 -10.819 6.792 1.00 90.62 113 ILE A O 1
ATOM 871 N N . TRP A 1 114 ? -0.838 -10.465 4.702 1.00 85.12 114 TRP A N 1
ATOM 872 C CA . TRP A 1 114 ? -1.432 -11.794 4.503 1.00 85.12 114 TRP A CA 1
ATOM 873 C C . TRP A 1 114 ? -0.695 -12.630 3.443 1.00 85.12 114 TRP A C 1
ATOM 875 O O . TRP A 1 114 ? -0.015 -12.047 2.555 1.00 85.12 114 TRP A O 1
#